Protein AF-A0A9X3WHN7-F1 (afdb_monomer_lite)

Organism: NCBI:txid279446

Secondary structure (DSSP, 8-state):
--HHHHHHHH-HHHHHHHHHHHHHHHHHHHHHHHHHHHHHHHHHHHHHHHH---HHHHHHHHHHHHHHHHHHHHHHS-HHHHHHHHH---EEEEETTEEEEEETTTTEEEEHHHHHHHHHHHHHHHHHHHH--

pLDDT: mean 72.09, std 14.84, range [45.5, 92.38]

Structure (mmCIF, N/CA/C/O backbone):
data_AF-A0A9X3WHN7-F1
#
_entry.id   AF-A0A9X3WHN7-F1
#
loop_
_atom_site.group_PDB
_atom_site.id
_atom_site.type_symbol
_atom_site.label_atom_id
_atom_site.label_alt_id
_atom_site.label_comp_id
_atom_site.label_asym_id
_atom_site.label_entity_id
_atom_site.label_seq_id
_atom_site.pdbx_PDB_ins_code
_atom_site.Cartn_x
_atom_site.Cartn_y
_atom_site.Cartn_z
_atom_site.occupancy
_atom_site.B_iso_or_equiv
_atom_site.auth_seq_id
_atom_site.auth_comp_id
_atom_site.auth_asym_id
_atom_site.auth_atom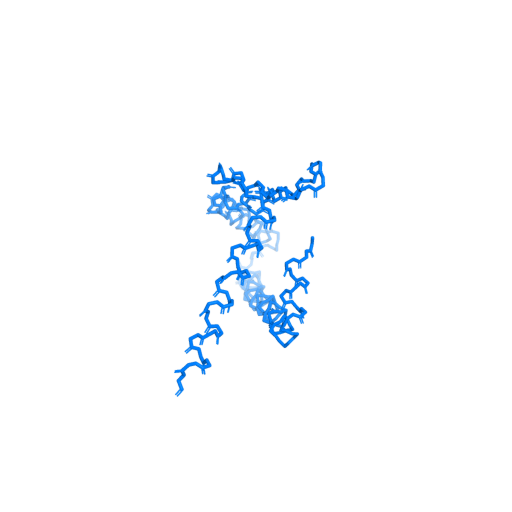_id
_atom_site.pdbx_PDB_model_num
ATOM 1 N N . MET A 1 1 ? -5.146 7.296 25.647 1.00 47.22 1 MET A N 1
ATOM 2 C CA . MET A 1 1 ? -4.332 6.315 24.887 1.00 47.22 1 MET A CA 1
ATOM 3 C C . MET A 1 1 ? -4.423 4.945 25.560 1.00 47.22 1 MET A C 1
ATOM 5 O O . MET A 1 1 ? -3.492 4.157 25.496 1.00 47.22 1 MET A O 1
ATOM 9 N N . ASP A 1 2 ? -5.573 4.654 26.181 1.00 52.72 2 ASP A N 1
ATOM 10 C CA . ASP A 1 2 ? -5.638 3.701 27.291 1.00 52.72 2 ASP A CA 1
ATOM 11 C C . ASP A 1 2 ? -6.413 2.433 26.955 1.00 52.72 2 ASP A C 1
ATOM 13 O O . ASP A 1 2 ? -6.297 1.450 27.661 1.00 52.72 2 ASP A O 1
ATOM 17 N N . VAL A 1 3 ? -7.156 2.416 25.845 1.00 58.53 3 VAL A N 1
ATOM 18 C CA . VAL A 1 3 ? -7.968 1.254 25.452 1.00 58.53 3 VAL A CA 1
ATOM 19 C C . VAL A 1 3 ? -7.084 0.134 24.905 1.00 58.53 3 VAL A C 1
ATOM 21 O O . VAL A 1 3 ? -7.262 -1.023 25.262 1.00 58.53 3 VAL A O 1
ATOM 24 N N . LEU A 1 4 ? -6.067 0.474 24.104 1.00 52.34 4 LEU A N 1
ATOM 25 C CA . LEU A 1 4 ? -5.081 -0.498 23.615 1.00 52.34 4 LEU A CA 1
ATOM 26 C C . LEU A 1 4 ? -4.196 -1.029 24.746 1.00 52.34 4 LEU A C 1
ATOM 28 O O . LEU A 1 4 ? -3.849 -2.208 24.753 1.00 52.34 4 LEU A O 1
ATOM 32 N N . SER A 1 5 ? -3.852 -0.183 25.716 1.00 50.88 5 SER A N 1
ATOM 33 C CA . SER A 1 5 ? -3.085 -0.591 26.893 1.00 50.88 5 SER A CA 1
ATOM 34 C C . SER A 1 5 ? -3.942 -1.340 27.915 1.00 50.88 5 SER A C 1
ATOM 36 O O . SER A 1 5 ? -3.437 -2.293 28.491 1.00 50.88 5 SER A O 1
ATOM 38 N N . GLN A 1 6 ? -5.228 -1.025 28.093 1.00 54.94 6 GLN A N 1
ATOM 39 C CA . GLN A 1 6 ? -6.143 -1.778 28.968 1.00 54.94 6 GLN A CA 1
ATOM 40 C C . GLN A 1 6 ? -6.490 -3.149 28.381 1.00 54.94 6 GLN A C 1
ATOM 42 O O . GLN A 1 6 ? -6.392 -4.141 29.098 1.00 54.94 6 GLN A O 1
ATOM 47 N N . LEU A 1 7 ? -6.736 -3.257 27.067 1.00 53.00 7 LEU A N 1
ATOM 48 C CA . LEU A 1 7 ? -6.907 -4.558 26.401 1.00 53.00 7 LEU A CA 1
ATOM 49 C C . LEU A 1 7 ? -5.632 -5.421 26.490 1.00 53.00 7 LEU A C 1
ATOM 51 O O . LEU A 1 7 ? -5.701 -6.644 26.592 1.00 53.00 7 LEU A O 1
ATOM 55 N N . ALA A 1 8 ? -4.457 -4.780 26.486 1.00 53.66 8 ALA A N 1
ATOM 56 C CA . ALA A 1 8 ? -3.174 -5.442 26.701 1.00 53.66 8 ALA A CA 1
ATOM 57 C C . ALA A 1 8 ? -2.882 -5.802 28.161 1.00 53.66 8 ALA A C 1
ATOM 59 O O . ALA A 1 8 ? -2.030 -6.658 28.394 1.00 53.66 8 ALA A O 1
ATOM 60 N N . THR A 1 9 ? -3.566 -5.179 29.122 1.00 57.81 9 THR A N 1
ATOM 61 C CA . THR A 1 9 ? -3.348 -5.422 30.554 1.00 57.81 9 THR A CA 1
ATOM 62 C C . THR A 1 9 ? -4.295 -6.499 31.086 1.00 57.81 9 THR A C 1
ATOM 64 O O . THR A 1 9 ? -3.852 -7.335 31.869 1.00 57.81 9 THR A O 1
ATOM 67 N N . ASP A 1 10 ? -5.539 -6.560 30.595 1.00 62.66 10 ASP A N 1
ATOM 68 C CA . ASP A 1 10 ? -6.513 -7.588 31.000 1.00 62.66 10 ASP A CA 1
ATOM 69 C C . ASP A 1 10 ? -6.258 -8.955 30.338 1.00 62.66 10 ASP A C 1
ATOM 71 O O . ASP A 1 10 ? -6.513 -9.997 30.941 1.00 62.66 10 ASP A O 1
ATOM 75 N N . TYR A 1 11 ? -5.687 -8.978 29.125 1.00 62.00 11 TYR A N 1
ATOM 76 C CA . TYR A 1 11 ? -5.307 -10.207 28.415 1.00 62.00 11 TYR A CA 1
ATOM 77 C C . TYR A 1 11 ? -3.974 -10.019 27.666 1.00 62.00 11 TYR A C 1
ATOM 79 O O . TYR A 1 11 ? -3.963 -9.865 26.439 1.00 62.00 11 TYR A O 1
ATOM 87 N N . PRO A 1 12 ? -2.818 -10.078 28.358 1.00 65.75 12 PRO A N 1
ATOM 88 C CA . PRO A 1 12 ? -1.502 -9.835 27.749 1.00 65.75 12 PRO A CA 1
ATOM 89 C C . PRO A 1 12 ? -1.193 -10.784 26.584 1.00 65.75 12 PRO A C 1
ATOM 91 O O . PRO A 1 12 ? -0.474 -10.433 25.655 1.00 65.75 12 PRO A O 1
ATOM 94 N N . ILE A 1 13 ? -1.783 -11.979 26.588 1.00 72.31 13 ILE A N 1
ATOM 95 C CA . ILE A 1 13 ? -1.624 -12.969 25.517 1.00 72.31 13 ILE A CA 1
ATOM 96 C C . ILE A 1 13 ? -2.362 -12.530 24.238 1.00 72.31 13 ILE A C 1
ATOM 98 O O . ILE A 1 13 ? -1.865 -12.750 23.134 1.00 72.31 13 ILE A O 1
ATOM 102 N N . TRP A 1 14 ? -3.521 -11.875 24.363 1.00 70.25 14 TRP A N 1
ATOM 103 C CA . TRP A 1 14 ? -4.338 -11.450 23.221 1.00 70.25 14 TRP A CA 1
ATOM 104 C C . TRP A 1 14 ? -3.789 -10.201 22.531 1.00 70.25 14 TRP A C 1
ATOM 106 O O . TRP A 1 14 ? -3.816 -10.131 21.302 1.00 70.25 14 TRP A O 1
ATOM 116 N N . SER A 1 15 ? -3.233 -9.241 23.275 1.00 74.38 15 SER A N 1
ATOM 117 C CA . SER A 1 15 ? -2.586 -8.071 22.664 1.00 74.38 15 SER A CA 1
ATOM 118 C C . SER A 1 15 ? -1.326 -8.455 21.891 1.00 74.38 15 SER A C 1
ATOM 120 O O . SER A 1 15 ? -1.144 -8.014 20.756 1.00 74.38 15 SER A O 1
ATOM 122 N N . ILE A 1 16 ? -0.500 -9.346 22.451 1.00 82.06 16 ILE A N 1
ATOM 123 C CA . ILE A 1 16 ? 0.673 -9.900 21.764 1.00 82.06 16 ILE A CA 1
ATOM 124 C C . ILE A 1 16 ? 0.242 -10.637 20.493 1.00 82.06 16 ILE A C 1
ATOM 126 O O . ILE A 1 16 ? 0.872 -10.468 19.449 1.00 82.06 16 ILE A O 1
ATOM 130 N N . LEU A 1 17 ? -0.851 -11.404 20.548 1.00 83.44 17 LEU A N 1
ATOM 131 C CA . LEU A 1 17 ? -1.390 -12.100 19.382 1.00 83.44 17 LEU A CA 1
ATOM 132 C C . LEU A 1 17 ? -1.869 -11.123 18.299 1.00 83.44 17 LEU A C 1
ATOM 134 O O . LEU A 1 17 ? -1.548 -11.313 17.129 1.00 83.44 17 LEU A O 1
ATOM 138 N N . PHE A 1 18 ? -2.581 -10.058 18.668 1.00 84.56 18 PHE A N 1
ATOM 139 C CA . PHE A 1 18 ? -3.058 -9.056 17.713 1.00 84.56 18 PHE A CA 1
ATOM 140 C C . PHE A 1 18 ? -1.898 -8.319 17.032 1.00 84.56 18 PHE A C 1
ATOM 142 O O . PHE A 1 18 ? -1.885 -8.162 15.810 1.00 84.56 18 PHE A O 1
ATOM 149 N N . VAL A 1 19 ? -0.874 -7.943 17.804 1.00 85.19 19 VAL A N 1
ATOM 150 C CA . VAL A 1 19 ? 0.350 -7.330 17.270 1.00 85.19 19 VAL A CA 1
ATOM 151 C C . VAL A 1 19 ? 1.098 -8.311 16.364 1.00 85.19 19 VAL A C 1
ATOM 153 O O . VAL A 1 19 ? 1.518 -7.933 15.271 1.00 85.19 19 VAL A O 1
ATOM 156 N N . ALA A 1 20 ? 1.217 -9.582 16.753 1.00 85.75 20 ALA A N 1
ATOM 157 C CA . ALA A 1 20 ? 1.857 -10.608 15.933 1.00 85.75 20 ALA A CA 1
ATOM 158 C C . ALA A 1 20 ? 1.118 -10.832 14.603 1.00 85.75 20 ALA A C 1
ATOM 160 O O . ALA A 1 20 ? 1.759 -10.919 13.554 1.00 85.75 20 ALA A O 1
ATOM 161 N N . ILE A 1 21 ? -0.217 -10.864 14.624 1.00 89.81 21 ILE A N 1
ATOM 162 C CA . ILE A 1 21 ? -1.049 -10.978 13.419 1.00 89.81 21 ILE A CA 1
ATOM 163 C C . ILE A 1 21 ? -0.878 -9.744 12.532 1.00 89.81 21 ILE A C 1
ATOM 165 O O . ILE A 1 21 ? -0.672 -9.894 11.328 1.00 89.81 21 ILE A O 1
ATOM 169 N N . ALA A 1 22 ? -0.895 -8.537 13.102 1.00 87.38 22 ALA A N 1
ATOM 170 C CA . ALA A 1 22 ? -0.692 -7.302 12.349 1.00 87.38 22 ALA A CA 1
ATOM 171 C C . ALA A 1 22 ? 0.684 -7.276 11.662 1.00 87.38 22 ALA A C 1
ATOM 173 O O . ALA A 1 22 ? 0.784 -6.983 10.469 1.00 87.38 22 ALA A O 1
ATOM 174 N N . VAL A 1 23 ? 1.744 -7.663 12.376 1.00 90.62 23 VAL A N 1
ATOM 175 C CA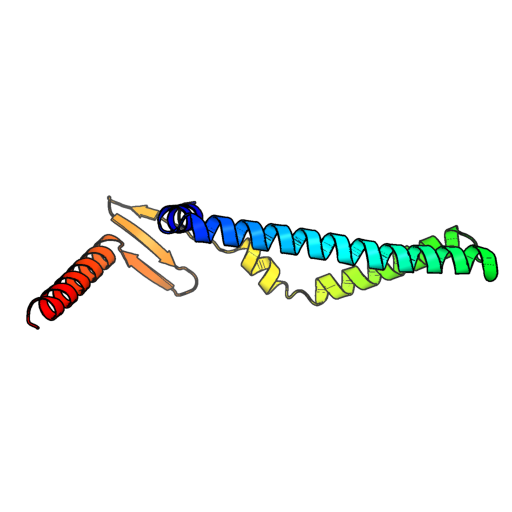 . VAL A 1 23 ? 3.099 -7.758 11.813 1.00 90.62 23 VAL A CA 1
ATOM 176 C C . VAL A 1 23 ? 3.162 -8.822 10.715 1.00 90.62 23 VAL A C 1
ATOM 178 O O . VAL A 1 23 ? 3.691 -8.562 9.633 1.00 90.62 23 VAL A O 1
ATOM 181 N N . MET A 1 24 ? 2.584 -10.003 10.945 1.00 90.94 24 MET A N 1
ATOM 182 C CA . MET A 1 24 ? 2.545 -11.077 9.951 1.00 90.94 24 MET A CA 1
ATOM 183 C C . MET A 1 24 ? 1.771 -10.661 8.693 1.00 90.94 24 MET A C 1
ATOM 185 O O . MET A 1 24 ? 2.181 -10.990 7.578 1.00 90.94 24 MET A O 1
ATOM 189 N N . PHE A 1 25 ? 0.694 -9.895 8.858 1.00 91.75 25 PHE A N 1
ATOM 190 C CA . PHE A 1 25 ? -0.095 -9.350 7.761 1.00 91.75 25 PHE A CA 1
ATOM 191 C C . PHE A 1 25 ? 0.722 -8.369 6.913 1.00 91.75 25 PHE A C 1
ATOM 193 O O . PHE A 1 25 ? 0.797 -8.533 5.694 1.00 91.75 25 PHE A O 1
ATOM 200 N N . VAL A 1 26 ? 1.426 -7.421 7.542 1.00 91.25 26 VAL A N 1
ATOM 201 C CA . VAL A 1 26 ? 2.317 -6.484 6.836 1.00 91.25 26 VAL A CA 1
ATOM 202 C C . VAL A 1 26 ? 3.430 -7.232 6.098 1.00 91.25 26 VAL A C 1
ATOM 204 O O . VAL A 1 26 ? 3.661 -6.981 4.914 1.00 91.25 26 VAL A O 1
ATOM 207 N N . ILE A 1 27 ? 4.083 -8.201 6.747 1.00 92.06 27 ILE A N 1
ATOM 208 C CA . ILE A 1 27 ? 5.126 -9.026 6.115 1.00 92.06 27 ILE A CA 1
ATOM 209 C C . ILE A 1 27 ? 4.561 -9.788 4.909 1.00 92.06 27 ILE A C 1
ATOM 211 O O . ILE A 1 27 ? 5.219 -9.878 3.870 1.00 92.06 27 ILE A O 1
ATOM 215 N N . SER A 1 28 ? 3.345 -10.322 5.023 1.00 89.25 28 SER A N 1
ATOM 216 C CA . SER A 1 28 ? 2.672 -11.032 3.934 1.00 89.25 28 SER A CA 1
ATOM 217 C C . SER A 1 28 ? 2.409 -10.114 2.738 1.00 89.25 28 SER A C 1
ATOM 219 O O . SER A 1 28 ? 2.730 -10.481 1.603 1.00 89.25 28 SER A O 1
ATOM 221 N N . ILE A 1 29 ? 1.922 -8.892 2.985 1.00 91.06 29 ILE A N 1
ATOM 222 C CA . ILE A 1 29 ? 1.721 -7.876 1.942 1.00 91.06 29 ILE A CA 1
ATOM 223 C C . ILE A 1 29 ? 3.045 -7.555 1.252 1.00 91.06 29 ILE A C 1
ATOM 225 O O . ILE A 1 29 ? 3.130 -7.652 0.029 1.00 91.06 29 ILE A O 1
ATOM 229 N N . VAL A 1 30 ? 4.098 -7.243 2.011 1.00 90.62 30 VAL A N 1
ATOM 230 C CA . VAL A 1 30 ? 5.417 -6.906 1.446 1.00 90.62 30 VAL A CA 1
ATOM 231 C C . VAL A 1 30 ? 5.970 -8.063 0.612 1.00 90.62 30 VAL A C 1
ATOM 233 O O . VAL A 1 30 ? 6.449 -7.859 -0.505 1.00 90.62 30 VAL A O 1
ATOM 236 N N . ARG A 1 31 ? 5.857 -9.300 1.105 1.00 89.94 31 ARG A N 1
ATOM 237 C CA . ARG A 1 31 ? 6.311 -10.493 0.378 1.00 89.94 31 ARG A CA 1
ATOM 238 C C . ARG A 1 31 ? 5.513 -10.724 -0.907 1.00 89.94 31 ARG A C 1
ATOM 240 O O . ARG A 1 31 ? 6.085 -11.164 -1.905 1.00 89.94 31 ARG A O 1
ATOM 247 N N . SER A 1 32 ? 4.214 -10.442 -0.888 1.00 89.00 32 SER A N 1
ATOM 248 C CA . SER A 1 32 ? 3.345 -10.520 -2.065 1.00 89.00 32 SER A CA 1
ATOM 249 C C . SER A 1 32 ? 3.705 -9.452 -3.103 1.00 89.00 32 SER A C 1
ATOM 251 O O . SER A 1 32 ? 3.920 -9.774 -4.273 1.00 89.00 32 SER A O 1
ATOM 253 N N . LEU A 1 33 ? 3.887 -8.204 -2.662 1.00 89.00 33 LEU A N 1
ATOM 254 C CA . LEU A 1 33 ? 4.319 -7.091 -3.510 1.00 89.00 33 LEU A CA 1
ATOM 255 C C . LEU A 1 33 ? 5.668 -7.377 -4.171 1.00 89.00 33 LEU A C 1
ATOM 257 O O . LEU A 1 33 ? 5.824 -7.145 -5.367 1.00 89.00 33 LEU A O 1
ATOM 261 N N . PHE A 1 34 ? 6.620 -7.953 -3.432 1.00 90.69 34 PHE A N 1
ATOM 262 C CA . PHE A 1 34 ? 7.918 -8.326 -3.991 1.00 90.69 34 PHE A CA 1
ATOM 263 C C . PHE A 1 34 ? 7.794 -9.364 -5.116 1.00 90.69 34 PHE A C 1
ATOM 265 O O . PHE A 1 34 ? 8.452 -9.243 -6.148 1.00 90.69 34 PHE A O 1
ATOM 272 N N . LYS A 1 35 ? 6.917 -10.366 -4.959 1.00 90.38 35 LYS A N 1
ATOM 273 C CA . LYS A 1 35 ? 6.654 -11.347 -6.024 1.00 90.38 35 LYS A CA 1
ATOM 274 C C . LYS A 1 35 ? 6.048 -10.696 -7.265 1.00 90.38 35 LYS A C 1
ATOM 276 O O . LYS A 1 35 ? 6.489 -11.009 -8.367 1.00 90.38 35 LYS A O 1
ATOM 281 N N . MET A 1 36 ? 5.081 -9.791 -7.101 1.00 87.31 36 MET A N 1
ATOM 282 C CA . MET A 1 36 ? 4.520 -9.052 -8.239 1.00 87.31 36 MET A CA 1
ATOM 283 C C . MET A 1 36 ? 5.577 -8.192 -8.933 1.00 87.31 36 MET A C 1
ATOM 285 O O . MET A 1 36 ? 5.691 -8.241 -10.155 1.00 87.31 36 MET A O 1
ATOM 289 N N . ALA A 1 37 ? 6.390 -7.460 -8.168 1.00 87.62 37 ALA A N 1
ATOM 290 C CA . ALA A 1 37 ? 7.466 -6.642 -8.719 1.00 87.62 37 ALA A CA 1
ATOM 291 C C . ALA A 1 37 ? 8.450 -7.485 -9.543 1.00 87.62 37 ALA A C 1
ATOM 293 O O . ALA A 1 37 ? 8.857 -7.071 -10.623 1.00 87.62 37 ALA A O 1
ATOM 294 N N . MET A 1 38 ? 8.777 -8.694 -9.082 1.00 90.00 38 MET A N 1
ATOM 295 C CA . MET A 1 38 ? 9.667 -9.607 -9.802 1.00 90.00 38 MET A CA 1
ATOM 296 C C . MET A 1 38 ? 9.095 -10.012 -11.169 1.00 90.00 38 MET A C 1
ATOM 298 O O . MET A 1 38 ? 9.817 -9.972 -12.162 1.00 90.00 38 MET A O 1
ATOM 302 N N . VAL A 1 39 ? 7.791 -10.299 -11.256 1.00 90.25 39 VAL A N 1
ATOM 303 C CA . VAL A 1 39 ? 7.116 -10.574 -12.540 1.00 90.25 39 VAL A CA 1
ATOM 304 C C . VAL A 1 39 ? 7.193 -9.363 -13.473 1.00 90.25 39 VAL A C 1
ATOM 306 O O . VAL A 1 39 ? 7.543 -9.514 -14.641 1.00 90.25 39 VAL A O 1
ATOM 309 N N . VAL A 1 40 ? 6.928 -8.160 -12.960 1.00 87.25 40 VAL A N 1
ATOM 310 C CA . VAL A 1 40 ? 6.998 -6.918 -13.748 1.00 87.25 40 VAL A CA 1
ATOM 311 C C . VAL A 1 40 ? 8.416 -6.661 -14.265 1.00 87.25 40 VAL A C 1
ATOM 313 O O . VAL A 1 40 ? 8.586 -6.324 -15.434 1.00 87.25 40 VAL A O 1
ATOM 316 N N . VAL A 1 41 ? 9.440 -6.877 -13.435 1.00 90.00 41 VAL A N 1
ATOM 317 C CA . VAL A 1 41 ? 10.851 -6.739 -13.835 1.00 90.00 41 VAL A CA 1
ATOM 318 C C . VAL A 1 41 ? 11.212 -7.732 -14.937 1.00 90.00 41 VAL A C 1
ATOM 320 O O . VAL A 1 41 ? 11.861 -7.349 -15.908 1.00 90.00 41 VAL A O 1
ATOM 323 N N . VAL A 1 42 ? 10.770 -8.988 -14.824 1.00 92.38 42 VAL A N 1
ATOM 324 C CA . VAL A 1 42 ? 11.001 -10.003 -15.863 1.00 92.38 42 VAL A CA 1
ATOM 325 C C . VAL A 1 42 ? 10.319 -9.606 -17.173 1.00 92.38 42 VAL A C 1
ATOM 327 O O . VAL A 1 42 ? 10.950 -9.685 -18.223 1.00 92.38 42 VAL A O 1
ATOM 330 N N . ILE A 1 43 ? 9.074 -9.124 -17.131 1.00 89.81 43 ILE A N 1
ATOM 331 C CA . ILE A 1 43 ? 8.363 -8.641 -18.326 1.00 89.81 43 ILE A CA 1
ATOM 332 C C . ILE A 1 43 ? 9.100 -7.452 -18.954 1.00 89.81 43 ILE A C 1
ATOM 334 O O . ILE A 1 43 ? 9.311 -7.441 -20.164 1.00 89.81 43 ILE A O 1
ATOM 338 N N . GLY A 1 44 ? 9.541 -6.483 -18.146 1.00 86.56 44 GLY A N 1
ATOM 339 C CA . GLY A 1 44 ? 10.310 -5.334 -18.627 1.00 86.56 44 GLY A CA 1
ATOM 340 C C . GLY A 1 44 ? 11.617 -5.751 -19.305 1.00 86.56 44 GLY A C 1
ATOM 341 O O . GLY A 1 44 ? 11.924 -5.275 -20.395 1.00 86.56 44 GLY A O 1
ATOM 342 N N . LEU A 1 45 ? 12.344 -6.703 -18.715 1.00 90.06 45 LEU A N 1
ATOM 343 C CA . LEU A 1 45 ? 13.541 -7.290 -19.324 1.00 90.06 45 LEU A CA 1
ATOM 344 C C . LEU A 1 45 ? 13.235 -7.977 -20.658 1.00 90.06 45 LEU A C 1
ATOM 346 O O . LEU A 1 45 ? 13.982 -7.799 -21.616 1.00 90.06 45 LEU A O 1
ATOM 350 N N . VAL A 1 46 ? 12.143 -8.741 -20.739 1.00 91.75 46 VAL A N 1
ATOM 351 C CA . VAL A 1 46 ? 11.744 -9.422 -21.978 1.00 91.75 46 VAL A CA 1
ATOM 352 C C . VAL A 1 46 ? 11.411 -8.416 -23.080 1.00 91.75 46 VAL A C 1
ATOM 354 O O . VAL A 1 46 ? 11.836 -8.611 -24.217 1.00 91.75 46 VAL A O 1
ATOM 357 N N . LEU A 1 47 ? 10.706 -7.329 -22.756 1.00 88.25 47 LEU A N 1
ATOM 358 C CA . LEU A 1 47 ? 10.378 -6.272 -23.717 1.00 88.25 47 LEU A CA 1
ATOM 359 C C . LEU A 1 47 ? 11.636 -5.594 -24.277 1.00 88.25 47 LEU A C 1
ATOM 361 O O . LEU A 1 47 ? 11.730 -5.390 -25.483 1.00 88.25 47 LEU A O 1
ATOM 365 N N . VAL A 1 48 ? 12.628 -5.306 -23.435 1.00 89.12 48 VAL A N 1
ATOM 366 C CA . VAL A 1 48 ? 13.879 -4.683 -23.899 1.00 89.12 48 VAL A CA 1
ATOM 367 C C . VAL A 1 48 ? 14.722 -5.662 -24.725 1.00 89.12 48 VAL A C 1
ATOM 369 O O . VAL A 1 48 ? 15.235 -5.298 -25.775 1.00 89.12 48 VAL A O 1
ATOM 372 N N . VAL A 1 49 ? 14.865 -6.916 -24.279 1.00 89.12 49 VAL A N 1
ATOM 373 C CA . VAL A 1 49 ? 15.809 -7.876 -24.887 1.00 89.12 49 VAL A CA 1
ATOM 374 C C . VAL A 1 49 ? 15.254 -8.562 -26.139 1.00 89.12 49 VAL A C 1
ATOM 376 O O . VAL A 1 49 ? 16.014 -8.829 -27.066 1.00 89.12 49 VAL A O 1
ATOM 379 N N . PHE A 1 50 ? 13.959 -8.889 -26.175 1.00 89.94 50 PHE A N 1
ATOM 380 C CA . PHE A 1 50 ? 13.362 -9.653 -27.283 1.00 89.94 50 PHE A CA 1
ATOM 381 C C . PHE A 1 50 ? 12.566 -8.800 -28.268 1.00 89.94 50 PHE A C 1
ATOM 383 O O . PHE A 1 50 ? 12.401 -9.212 -29.414 1.00 89.94 50 PHE A O 1
ATOM 390 N N . PHE A 1 51 ? 12.050 -7.652 -27.831 1.00 85.62 51 PHE A N 1
ATOM 391 C CA . PHE A 1 51 ? 11.196 -6.790 -28.652 1.00 85.62 51 PHE A CA 1
ATOM 392 C C . PHE A 1 51 ? 11.881 -5.478 -29.063 1.00 85.62 51 PHE A C 1
ATOM 394 O O . PHE A 1 51 ? 11.243 -4.658 -29.716 1.00 85.62 51 PHE A O 1
ATOM 401 N N . ASP A 1 52 ? 13.163 -5.303 -28.718 1.00 83.88 52 ASP A N 1
ATOM 402 C CA . ASP A 1 52 ? 14.002 -4.149 -29.084 1.00 83.88 52 ASP A CA 1
ATOM 403 C C . ASP A 1 52 ? 13.417 -2.793 -28.637 1.00 83.88 52 ASP A C 1
ATOM 405 O O . ASP A 1 52 ? 13.685 -1.744 -29.221 1.00 83.88 52 ASP A O 1
ATOM 409 N N . PHE A 1 53 ? 12.591 -2.807 -27.583 1.00 85.69 53 PHE A N 1
ATOM 410 C CA . PHE A 1 53 ? 12.085 -1.581 -26.976 1.00 85.69 53 PHE A CA 1
ATOM 411 C C . PHE A 1 53 ? 13.212 -0.835 -26.269 1.00 85.69 53 PHE A C 1
ATOM 413 O O . PHE A 1 53 ? 13.988 -1.424 -25.508 1.00 85.69 53 PHE A O 1
ATOM 420 N N . GLU A 1 54 ? 13.245 0.488 -26.431 1.00 87.62 54 GLU A N 1
ATOM 421 C CA . GLU A 1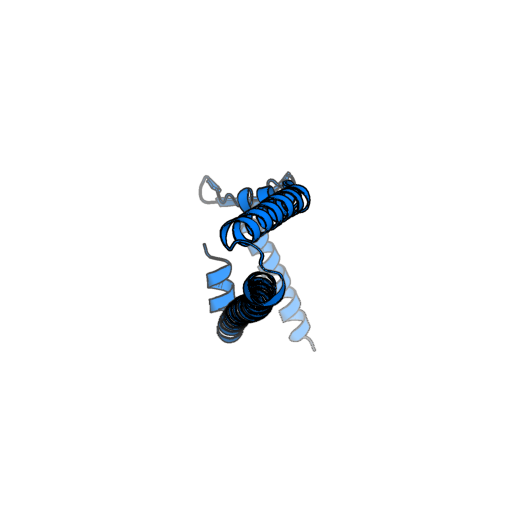 54 ? 14.167 1.306 -25.656 1.00 87.62 54 GLU A CA 1
ATOM 422 C C . GLU A 1 54 ? 13.826 1.227 -24.153 1.00 87.62 54 GLU A C 1
ATOM 424 O O . GLU A 1 54 ? 12.651 1.289 -23.766 1.00 87.62 54 GLU A O 1
ATOM 429 N N . PRO A 1 55 ? 14.833 1.141 -23.262 1.00 82.00 55 PRO A N 1
ATOM 430 C CA . PRO A 1 55 ? 14.608 1.090 -21.815 1.00 82.00 55 PRO A CA 1
ATOM 431 C C . PRO A 1 55 ? 13.802 2.281 -21.278 1.00 82.00 55 PRO A C 1
ATOM 433 O O . PRO A 1 55 ? 13.054 2.151 -20.307 1.00 82.00 55 PRO A O 1
ATOM 436 N N . THR A 1 56 ? 13.961 3.443 -21.910 1.00 86.19 56 THR A N 1
ATOM 437 C CA . THR A 1 56 ? 13.221 4.681 -21.639 1.00 86.19 56 THR A CA 1
ATOM 438 C C . THR A 1 56 ? 11.734 4.519 -21.933 1.00 86.19 56 THR A C 1
ATOM 440 O O . THR A 1 56 ? 10.910 4.879 -21.097 1.00 86.19 56 THR A O 1
ATOM 443 N N . GLU A 1 57 ? 11.383 3.890 -23.055 1.00 85.25 57 GLU A N 1
ATOM 444 C CA . GLU A 1 57 ? 9.991 3.663 -23.435 1.00 85.25 57 GLU A CA 1
ATOM 445 C C . GLU A 1 57 ? 9.285 2.708 -22.458 1.00 85.25 57 GLU A C 1
ATOM 447 O O . GLU A 1 57 ? 8.162 2.972 -22.022 1.00 85.25 57 GLU A O 1
ATOM 452 N N . VAL A 1 58 ? 9.952 1.624 -22.044 1.00 85.75 58 VAL A N 1
ATOM 453 C CA . VAL A 1 58 ? 9.402 0.684 -21.047 1.00 85.75 58 VAL A CA 1
ATOM 454 C C . VAL A 1 58 ? 9.211 1.367 -19.689 1.00 85.75 58 VAL A C 1
ATOM 456 O O . VAL A 1 58 ? 8.197 1.157 -19.018 1.00 85.75 58 VAL A O 1
ATOM 459 N N . MET A 1 59 ? 10.160 2.217 -19.292 1.00 87.62 59 MET A N 1
ATOM 460 C CA . MET A 1 59 ? 10.080 2.992 -18.055 1.00 87.62 59 MET A CA 1
ATOM 461 C C . MET A 1 59 ? 8.899 3.968 -18.073 1.00 87.62 59 MET A C 1
ATOM 463 O O . MET A 1 59 ? 8.178 4.077 -17.079 1.00 87.62 59 MET A O 1
ATOM 467 N N . ASP A 1 60 ? 8.679 4.661 -19.187 1.00 90.00 60 ASP A N 1
ATOM 468 C CA . ASP A 1 60 ? 7.621 5.664 -19.294 1.00 90.00 60 ASP A CA 1
ATOM 469 C C . ASP A 1 60 ? 6.226 5.028 -19.321 1.00 90.00 60 ASP A C 1
ATOM 471 O O . ASP A 1 60 ? 5.353 5.471 -18.570 1.00 90.00 60 ASP A O 1
ATOM 475 N N . LYS A 1 61 ? 6.046 3.905 -20.033 1.00 86.50 61 LYS A N 1
ATOM 476 C CA . LYS A 1 61 ? 4.811 3.099 -19.938 1.00 86.50 61 LYS A CA 1
ATOM 477 C C . LYS A 1 61 ? 4.573 2.586 -18.511 1.00 86.50 61 LYS A C 1
ATOM 479 O O . LYS A 1 61 ? 3.440 2.556 -18.033 1.00 86.50 61 LYS A O 1
ATOM 484 N N . GLY A 1 62 ? 5.640 2.211 -17.801 1.00 84.56 62 GLY A N 1
ATOM 485 C CA . GLY A 1 62 ? 5.565 1.812 -16.395 1.00 84.56 62 GLY A CA 1
ATOM 486 C C . GLY A 1 62 ? 5.084 2.942 -15.479 1.00 84.56 62 GLY A C 1
ATOM 487 O O . GLY A 1 62 ? 4.215 2.723 -14.633 1.00 84.56 62 GLY A O 1
ATOM 488 N N . LYS A 1 63 ? 5.601 4.164 -15.661 1.00 88.19 63 LYS A N 1
ATOM 489 C CA . LYS A 1 63 ? 5.148 5.346 -14.906 1.00 88.19 63 LYS A CA 1
ATOM 490 C C . LYS A 1 63 ? 3.679 5.651 -15.183 1.00 88.19 63 LYS A C 1
ATOM 492 O O . LYS A 1 63 ? 2.931 5.876 -14.235 1.00 88.19 63 LYS A O 1
ATOM 497 N N . GLU A 1 64 ? 3.264 5.626 -16.446 1.00 89.62 64 GLU A N 1
ATOM 498 C CA . GLU A 1 64 ? 1.874 5.866 -16.852 1.00 89.62 64 GLU A CA 1
ATOM 499 C C . GLU A 1 64 ? 0.904 4.866 -16.199 1.00 89.62 64 GLU A C 1
ATOM 501 O O . GLU A 1 64 ? -0.134 5.256 -15.656 1.00 89.62 64 GLU A O 1
ATOM 506 N N . PHE A 1 65 ? 1.283 3.586 -16.153 1.00 86.38 65 PHE A N 1
ATOM 507 C CA . PHE A 1 65 ? 0.508 2.548 -15.473 1.00 86.38 65 PHE A CA 1
ATOM 508 C C . PHE A 1 65 ? 0.365 2.817 -13.967 1.00 86.38 65 PHE A C 1
ATOM 510 O O . PHE A 1 65 ? -0.725 2.689 -13.408 1.00 86.38 65 PHE A O 1
ATOM 517 N N . VAL A 1 66 ? 1.448 3.235 -13.301 1.00 86.94 66 VAL A N 1
ATOM 518 C CA . VAL A 1 66 ? 1.421 3.587 -11.872 1.00 86.94 66 VAL A CA 1
ATOM 519 C C . VAL A 1 66 ? 0.562 4.823 -11.615 1.00 86.94 66 VAL A C 1
ATOM 521 O O . VAL A 1 66 ? -0.183 4.837 -10.637 1.00 86.94 66 VAL A O 1
ATOM 524 N N . HIS A 1 67 ? 0.642 5.845 -12.469 1.00 86.50 67 HIS A N 1
ATOM 525 C CA . HIS A 1 67 ? -0.195 7.043 -12.360 1.00 86.50 67 HIS A CA 1
ATOM 526 C C . HIS A 1 67 ? -1.679 6.699 -12.492 1.00 86.50 67 HIS A C 1
ATOM 528 O O . HIS A 1 67 ? -2.454 7.014 -11.595 1.00 86.50 67 HIS A O 1
ATOM 534 N N . THR A 1 68 ? -2.044 5.929 -13.515 1.00 85.69 68 THR A N 1
ATOM 535 C CA . THR A 1 68 ? -3.426 5.468 -13.710 1.00 85.69 68 THR A CA 1
ATOM 536 C C . THR A 1 68 ? -3.918 4.640 -12.518 1.00 85.69 68 THR A C 1
ATOM 538 O O . THR A 1 68 ? -5.035 4.820 -12.037 1.00 85.69 68 THR A O 1
ATOM 541 N N . GLY A 1 69 ? -3.076 3.742 -11.995 1.00 82.00 69 GLY A N 1
ATOM 542 C CA . GLY A 1 69 ? -3.407 2.939 -10.818 1.00 82.00 69 GLY A CA 1
ATOM 543 C C . GLY A 1 69 ? -3.598 3.774 -9.549 1.00 82.00 69 GLY A C 1
ATOM 544 O O . GLY A 1 69 ? -4.490 3.471 -8.756 1.00 82.00 69 GLY A O 1
ATOM 545 N N . LYS A 1 70 ? -2.798 4.833 -9.364 1.00 79.50 70 LYS A N 1
ATOM 546 C CA . LYS A 1 70 ? -2.961 5.787 -8.257 1.00 79.50 70 LYS A CA 1
ATOM 547 C C . LYS A 1 70 ? -4.274 6.542 -8.365 1.00 79.50 70 LYS A C 1
ATOM 549 O O . LYS A 1 70 ? -4.997 6.576 -7.378 1.00 79.50 70 LYS A O 1
ATOM 554 N N . ASP A 1 71 ? -4.607 7.048 -9.547 1.00 80.69 71 ASP A N 1
ATOM 555 C CA . ASP A 1 71 ? -5.852 7.787 -9.762 1.00 80.69 71 ASP A CA 1
ATOM 556 C C . ASP A 1 71 ? -7.069 6.893 -9.488 1.00 80.69 71 ASP A C 1
ATOM 558 O O . ASP A 1 71 ? -8.028 7.305 -8.839 1.00 80.69 71 ASP A O 1
ATOM 562 N N . VAL A 1 72 ? -7.034 5.628 -9.917 1.00 79.75 72 VAL A N 1
ATOM 563 C CA . VAL A 1 72 ? -8.107 4.666 -9.616 1.00 79.75 72 VAL A CA 1
ATOM 564 C C . VAL A 1 72 ? -8.184 4.363 -8.122 1.00 79.75 72 VAL A C 1
ATOM 566 O O . VAL A 1 72 ? -9.286 4.293 -7.579 1.00 79.75 72 VAL A O 1
ATOM 569 N N . LEU A 1 73 ? -7.047 4.185 -7.449 1.00 76.25 73 LEU A N 1
ATOM 570 C CA . LEU A 1 73 ? -7.010 3.905 -6.015 1.00 76.25 73 LEU A CA 1
ATOM 571 C C . LEU A 1 73 ? -7.519 5.097 -5.193 1.00 76.25 73 LEU A C 1
ATOM 573 O O . LEU A 1 73 ? -8.320 4.902 -4.285 1.00 76.25 73 LEU A O 1
ATOM 577 N N . GLU A 1 74 ? -7.100 6.312 -5.534 1.00 75.00 74 GLU A N 1
ATOM 578 C CA . GLU A 1 74 ? -7.524 7.555 -4.883 1.00 75.00 74 GLU A CA 1
ATOM 579 C C . GLU A 1 74 ? -9.023 7.814 -5.078 1.00 75.00 74 GLU A C 1
ATOM 581 O O . GLU A 1 74 ? -9.704 8.227 -4.144 1.00 75.00 74 GLU A O 1
ATOM 586 N N . ASN A 1 75 ? -9.563 7.477 -6.251 1.00 74.06 75 ASN A N 1
ATOM 587 C CA . ASN A 1 75 ? -10.996 7.581 -6.524 1.00 74.06 75 ASN A CA 1
ATOM 588 C C . ASN A 1 75 ? -11.825 6.424 -5.932 1.00 74.06 75 ASN A C 1
ATOM 590 O O . ASN A 1 75 ? -13.021 6.591 -5.694 1.00 74.06 75 ASN A O 1
ATOM 594 N N . SER A 1 76 ? -11.226 5.247 -5.711 1.00 71.38 76 SER A N 1
ATOM 595 C CA . SER A 1 76 ? -11.930 4.057 -5.198 1.00 71.38 76 SER A CA 1
ATOM 596 C C . SER A 1 76 ? -11.914 3.958 -3.677 1.00 71.38 76 SER A C 1
ATOM 598 O O . SER A 1 76 ? -12.848 3.412 -3.087 1.00 71.38 76 SER A O 1
ATOM 600 N N . ILE A 1 77 ? -10.872 4.470 -3.021 1.00 68.19 77 ILE A N 1
ATOM 601 C CA . ILE A 1 77 ? -10.899 4.654 -1.574 1.00 68.19 77 ILE A CA 1
ATOM 602 C C . ILE A 1 77 ? -11.821 5.844 -1.329 1.00 68.19 77 ILE A C 1
ATOM 604 O O . ILE A 1 77 ? -11.430 6.992 -1.510 1.00 68.19 77 ILE A O 1
ATOM 608 N N . SER A 1 78 ? -13.066 5.564 -0.936 1.00 64.38 78 SER A N 1
ATOM 609 C CA . SER A 1 78 ? -14.029 6.590 -0.541 1.00 64.38 78 SER A CA 1
ATOM 610 C C . SER A 1 78 ? -13.338 7.574 0.401 1.00 64.38 78 SER A C 1
ATOM 612 O O . SER A 1 78 ? -12.838 7.163 1.450 1.00 64.38 78 SER A O 1
ATOM 614 N N . SER A 1 79 ? -13.299 8.856 0.021 1.00 62.06 79 SER A N 1
ATOM 615 C CA . SER A 1 79 ? -12.733 9.941 0.835 1.00 62.06 79 SER A CA 1
ATOM 616 C C . SER A 1 79 ? -13.258 9.894 2.274 1.00 62.06 79 SER A C 1
ATOM 618 O O . SER A 1 79 ? -12.526 10.220 3.199 1.00 62.06 79 SER A O 1
ATOM 620 N N . ASP A 1 80 ? -14.471 9.373 2.467 1.00 60.34 80 ASP A N 1
ATOM 621 C CA . ASP A 1 80 ? -15.104 9.121 3.759 1.00 60.34 80 ASP A CA 1
ATOM 622 C C . ASP A 1 80 ? -14.395 8.066 4.623 1.00 60.34 80 ASP A C 1
ATOM 624 O O . ASP A 1 80 ? -14.359 8.233 5.833 1.00 60.34 80 ASP A O 1
ATOM 628 N N . LEU A 1 81 ? -13.776 7.020 4.057 1.00 61.47 81 LEU A N 1
ATOM 629 C CA . LEU A 1 81 ? -12.942 6.066 4.814 1.00 61.47 81 LEU A CA 1
ATOM 630 C C . LEU A 1 81 ? -11.613 6.704 5.233 1.00 61.47 81 LEU A C 1
ATOM 632 O O . LEU A 1 81 ? -11.144 6.497 6.347 1.00 61.47 81 LEU A O 1
ATOM 636 N N . LEU A 1 82 ? -11.021 7.509 4.349 1.00 60.16 82 LEU A N 1
ATOM 637 C CA . LEU A 1 82 ? -9.783 8.249 4.613 1.00 60.16 82 LEU A CA 1
ATOM 638 C C . LEU A 1 82 ? -10.011 9.365 5.649 1.00 60.16 82 LEU A C 1
ATOM 640 O O . LEU A 1 82 ? -9.186 9.566 6.538 1.00 60.16 82 LEU A O 1
ATOM 644 N N . LYS A 1 83 ? -11.172 10.028 5.587 1.00 58.91 83 LYS A N 1
ATOM 645 C CA . LYS A 1 83 ? -11.662 10.960 6.605 1.00 58.91 83 LYS A CA 1
ATOM 646 C C . LYS A 1 83 ? -12.032 10.254 7.896 1.00 58.91 83 LYS A C 1
ATOM 648 O O . LYS A 1 83 ? -11.633 10.742 8.936 1.00 58.91 83 LYS A O 1
ATOM 653 N N . ALA A 1 84 ? 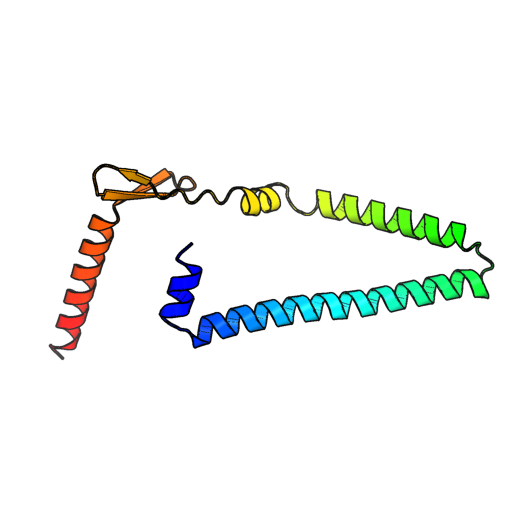-12.706 9.106 7.868 1.00 57.03 84 ALA A N 1
ATOM 654 C CA . ALA A 1 84 ? -13.051 8.361 9.080 1.00 57.03 84 ALA A CA 1
ATOM 655 C C . ALA A 1 84 ? -11.800 7.921 9.856 1.00 57.03 84 ALA A C 1
ATOM 657 O O . ALA A 1 84 ? -11.759 8.060 11.074 1.00 57.03 84 ALA A O 1
ATOM 658 N N . LEU A 1 85 ? -10.745 7.490 9.155 1.00 56.00 85 LEU A N 1
ATOM 659 C CA . LEU A 1 85 ? -9.442 7.190 9.763 1.00 56.00 85 LEU A CA 1
ATOM 660 C C . LEU A 1 85 ? -8.721 8.440 10.304 1.00 56.00 85 LEU A C 1
ATOM 662 O O . LEU A 1 85 ? -7.840 8.316 11.151 1.00 56.00 85 LEU A O 1
ATOM 666 N N . SER A 1 86 ? -9.070 9.633 9.814 1.00 57.91 86 SER A N 1
ATOM 667 C CA . SER A 1 86 ? -8.465 10.907 10.218 1.00 57.91 86 SER A CA 1
ATOM 668 C C . SER A 1 86 ? -9.304 11.706 11.231 1.00 57.91 86 SER A C 1
ATOM 670 O O . SER A 1 86 ? -8.754 12.580 11.898 1.00 57.91 86 SER A O 1
ATOM 672 N N . GLU A 1 87 ? -10.611 11.450 11.334 1.00 54.47 87 GLU A N 1
ATOM 673 C CA . GLU A 1 87 ? -11.599 12.207 12.116 1.00 54.47 87 GLU A CA 1
ATOM 674 C C . GLU A 1 87 ? -12.181 11.422 13.304 1.00 54.47 87 GLU A C 1
ATOM 676 O O . GLU A 1 87 ? -13.134 11.911 13.917 1.00 54.47 87 GLU A O 1
ATOM 681 N N . GLU A 1 88 ? -11.632 10.260 13.688 1.00 54.72 88 GLU A N 1
ATOM 682 C CA . GLU A 1 88 ? -11.937 9.614 14.980 1.00 54.72 88 GLU A CA 1
ATOM 683 C C . GLU A 1 88 ? -11.520 10.532 16.156 1.00 54.72 88 GLU A C 1
ATOM 685 O O . GLU A 1 88 ? -10.495 10.384 16.818 1.00 54.72 88 GLU A O 1
ATOM 690 N N . ASN A 1 89 ? -12.348 11.549 16.401 1.00 49.72 89 ASN A N 1
ATOM 691 C CA . ASN A 1 89 ? -12.236 12.568 17.430 1.00 49.72 89 ASN A CA 1
ATOM 692 C C . ASN A 1 89 ? -12.918 12.046 18.695 1.00 49.72 89 ASN A C 1
ATOM 694 O O . ASN A 1 89 ? -14.019 12.465 19.055 1.00 49.72 89 ASN A O 1
ATOM 698 N N . PHE A 1 90 ? -12.265 11.108 19.373 1.00 49.31 90 PHE A N 1
ATOM 699 C CA . PHE A 1 90 ? -12.651 10.708 20.720 1.00 49.31 90 PHE A CA 1
ATOM 700 C C . PHE A 1 90 ? -12.202 11.808 21.698 1.00 49.31 90 PHE A C 1
ATOM 702 O O . PHE A 1 90 ? -11.017 11.911 22.018 1.00 49.31 90 PHE A O 1
ATOM 709 N N . SER A 1 91 ? -13.115 12.679 22.146 1.00 52.44 91 SER A N 1
ATOM 710 C CA . SER A 1 91 ? -12.779 13.751 23.094 1.00 52.44 91 SER A CA 1
ATOM 711 C C . SER A 1 91 ? -13.281 13.428 24.498 1.00 52.44 91 SER A C 1
ATOM 713 O O . SER A 1 91 ? -14.475 13.501 24.772 1.00 52.44 91 SER A O 1
ATOM 715 N N . ILE A 1 92 ? -12.354 13.107 25.399 1.00 52.62 92 ILE A N 1
ATOM 716 C CA . ILE A 1 92 ? -12.629 12.949 26.830 1.00 52.62 92 ILE A CA 1
ATOM 717 C C . ILE A 1 92 ? -12.459 14.326 27.472 1.00 52.62 92 ILE A C 1
ATOM 719 O O . ILE A 1 92 ? -11.349 14.866 27.492 1.00 52.62 92 ILE A O 1
ATOM 723 N N . LYS A 1 93 ? -13.546 14.909 27.981 1.00 57.69 93 LYS A N 1
ATOM 724 C CA . LYS A 1 93 ? -13.504 16.186 28.703 1.00 57.69 93 LYS A CA 1
ATOM 725 C C . LYS A 1 93 ? -13.776 15.941 30.181 1.00 57.69 93 LYS A C 1
ATOM 727 O O . LYS A 1 93 ? -14.725 15.259 30.556 1.00 57.69 93 LYS A O 1
ATOM 732 N N . LYS A 1 94 ? -12.909 16.497 31.027 1.00 48.00 94 LYS A N 1
ATOM 733 C CA . LYS A 1 94 ? -13.050 16.458 32.482 1.00 48.00 94 LYS A CA 1
ATOM 734 C C . LYS A 1 94 ? -13.540 17.824 32.938 1.00 48.00 94 LYS A C 1
ATOM 736 O O . LYS A 1 94 ? -12.768 18.780 32.941 1.00 48.00 94 LYS A O 1
ATOM 741 N N . GLU A 1 95 ? -14.813 17.912 33.292 1.00 52.34 95 GLU A N 1
ATOM 742 C CA . GLU A 1 95 ? -15.449 19.149 33.742 1.00 52.34 95 GLU A CA 1
ATOM 743 C C . GLU A 1 95 ? -15.989 18.925 35.161 1.00 52.34 95 GLU A C 1
ATOM 745 O O . GLU A 1 95 ? -16.674 17.942 35.431 1.00 52.34 95 GLU A O 1
ATOM 750 N N . ASN A 1 96 ? -15.601 19.785 36.110 1.00 47.56 96 ASN A N 1
ATOM 751 C CA . ASN A 1 96 ? -16.043 19.735 37.515 1.00 47.56 96 ASN A CA 1
ATOM 752 C C . ASN A 1 96 ? -15.869 18.377 38.232 1.00 47.56 96 ASN A C 1
ATOM 754 O O . ASN A 1 96 ? -16.703 17.971 39.035 1.00 47.56 96 ASN A O 1
ATOM 758 N N . GLY A 1 97 ? -14.770 17.666 37.960 1.00 59.16 97 GLY A N 1
ATOM 759 C CA . GLY A 1 97 ? -14.453 16.394 38.627 1.00 59.16 97 GLY A CA 1
ATOM 760 C C . GLY A 1 97 ? -15.228 15.183 38.101 1.00 59.16 97 GLY A C 1
ATOM 761 O O . GLY A 1 97 ? -14.948 14.068 38.533 1.00 59.16 97 GLY A O 1
ATOM 762 N N . GLN A 1 98 ? -16.123 15.385 37.135 1.00 51.66 98 GLN A N 1
ATOM 763 C CA . GLN A 1 98 ? -16.838 14.327 36.433 1.00 51.66 98 GLN A CA 1
ATOM 764 C C . GLN A 1 98 ? -16.227 14.158 35.039 1.00 51.66 98 GLN A C 1
ATOM 766 O O . GLN A 1 98 ? -15.872 15.133 34.368 1.00 51.66 98 GLN A O 1
ATOM 771 N N . THR A 1 99 ? -16.019 12.910 34.626 1.00 59.88 99 THR A N 1
ATOM 772 C CA . THR A 1 99 ? -15.453 12.616 33.306 1.00 59.88 99 THR A CA 1
ATOM 773 C C . THR A 1 99 ? -16.612 12.327 32.365 1.00 59.88 99 THR A C 1
ATOM 775 O O . THR A 1 99 ? -17.290 11.310 32.512 1.00 59.88 99 THR A O 1
ATOM 778 N N . LEU A 1 100 ? -16.860 13.245 31.431 1.00 57.56 100 LEU A N 1
ATOM 779 C CA . LEU A 1 100 ? -17.901 13.103 30.421 1.00 57.56 100 LEU A CA 1
ATOM 780 C C . LEU A 1 100 ? -17.281 12.515 29.153 1.00 57.56 100 LEU A C 1
ATOM 782 O O . LEU A 1 100 ? -16.295 13.042 28.622 1.00 57.56 100 LEU A O 1
ATOM 786 N N . ILE A 1 101 ? -17.860 11.414 28.680 1.00 59.44 101 ILE A N 1
ATOM 787 C CA . ILE A 1 101 ? -17.540 10.840 27.376 1.00 59.44 101 ILE A CA 1
ATOM 788 C C . ILE A 1 101 ? -18.596 11.339 26.400 1.00 59.44 101 ILE A C 1
ATOM 790 O O . ILE A 1 101 ? -19.756 10.931 26.455 1.00 59.44 101 ILE A O 1
ATOM 794 N N . GLU A 1 102 ? -18.180 12.226 25.502 1.00 56.47 102 GLU A N 1
ATOM 795 C CA . GLU A 1 102 ? -19.030 12.742 24.437 1.00 56.47 102 GLU A CA 1
ATOM 796 C C . GLU A 1 102 ? -18.707 11.994 23.141 1.00 56.47 102 GLU A C 1
ATOM 798 O O . GLU A 1 102 ? -17.649 12.184 22.533 1.00 56.47 102 GLU A O 1
ATOM 803 N N . VAL A 1 103 ? -19.621 11.119 22.715 1.00 57.44 103 VAL A N 1
ATOM 804 C CA . VAL A 1 103 ? -19.503 10.408 21.438 1.00 57.44 103 VAL A CA 1
ATOM 805 C C . VAL A 1 103 ? -20.248 11.221 20.388 1.00 57.44 103 VAL A C 1
ATOM 807 O O . VAL A 1 103 ? -21.445 11.050 20.141 1.00 57.44 103 VAL A O 1
ATOM 810 N N . LYS A 1 104 ? -19.517 12.152 19.771 1.00 52.22 104 LYS A N 1
ATOM 811 C CA . LYS A 1 104 ? -20.061 13.143 18.831 1.00 52.22 104 LYS A CA 1
ATOM 812 C C . LYS A 1 104 ? -20.736 12.522 17.598 1.00 52.22 104 LYS A C 1
ATOM 814 O O . LYS A 1 104 ? -21.607 13.153 17.013 1.00 52.22 104 LYS A O 1
ATOM 819 N N . SER A 1 105 ? -20.380 11.286 17.238 1.00 45.50 105 SER A N 1
ATOM 820 C CA . SER A 1 105 ? -20.993 10.531 16.133 1.00 45.50 105 SER A CA 1
ATOM 821 C C . SER A 1 105 ? -22.421 10.053 16.420 1.00 45.50 105 SER A C 1
ATOM 823 O O . SER A 1 105 ? -23.151 9.749 15.481 1.00 45.50 105 SER A O 1
ATOM 825 N N . LEU A 1 106 ? -22.834 10.008 17.691 1.00 51.34 106 LEU A N 1
ATOM 826 C CA . LEU A 1 106 ? -24.164 9.550 18.108 1.00 51.34 106 LEU A CA 1
ATOM 827 C C . LEU A 1 106 ? -24.980 10.638 18.823 1.00 51.34 106 LEU A C 1
ATOM 829 O O . LEU A 1 106 ? -26.161 10.435 19.082 1.00 51.34 106 LEU A O 1
ATOM 833 N N . GLY A 1 107 ? -24.378 11.794 19.134 1.00 47.22 107 GLY A N 1
ATOM 834 C CA . GLY A 1 107 ? -25.031 12.863 19.901 1.00 47.22 107 GLY A CA 1
ATOM 835 C C . GLY A 1 107 ? -25.300 12.484 21.362 1.00 47.22 107 GLY A C 1
ATOM 836 O O . GLY A 1 107 ? -26.162 13.078 22.004 1.00 47.22 107 GLY A O 1
ATOM 837 N N . LEU A 1 108 ? -24.585 11.480 21.875 1.00 50.75 108 LEU A N 1
ATOM 838 C CA . LEU A 1 108 ? -24.795 10.915 23.202 1.00 50.75 108 LEU A CA 1
ATOM 839 C C . LEU A 1 108 ? -23.624 11.301 24.111 1.00 50.75 108 LEU A C 1
ATOM 841 O O . LEU A 1 108 ? -22.455 11.115 23.763 1.00 50.75 108 LEU A O 1
ATOM 845 N N . SER A 1 109 ? -23.962 11.861 25.269 1.00 56.19 109 SER A N 1
ATOM 846 C CA . SER A 1 109 ? -23.023 12.247 26.319 1.00 56.19 109 SER A CA 1
ATOM 847 C C . SER A 1 109 ? -23.289 11.373 27.533 1.00 56.19 109 SER A C 1
ATOM 849 O O . SER A 1 109 ? -24.401 11.376 28.064 1.00 56.19 109 SER A O 1
ATOM 851 N N . TYR A 1 110 ? -22.285 10.601 27.939 1.00 60.53 110 TYR A N 1
ATOM 852 C CA . TYR A 1 110 ? -22.398 9.675 29.058 1.00 60.53 110 TYR A CA 1
ATOM 853 C C . TYR A 1 110 ? -21.466 10.086 30.190 1.00 60.53 110 TYR A C 1
ATOM 855 O O . TYR A 1 110 ? -20.280 10.363 29.983 1.00 60.53 110 TYR A O 1
ATOM 863 N N . ASN A 1 111 ? -22.018 10.108 31.401 1.00 66.31 111 ASN A N 1
ATOM 864 C CA . ASN A 1 111 ? -21.256 10.327 32.617 1.00 66.31 111 ASN A CA 1
ATOM 865 C C . ASN A 1 111 ? -20.649 9.000 33.077 1.00 66.31 111 ASN A C 1
ATOM 867 O O . ASN A 1 111 ? -21.360 8.020 33.299 1.00 66.31 111 ASN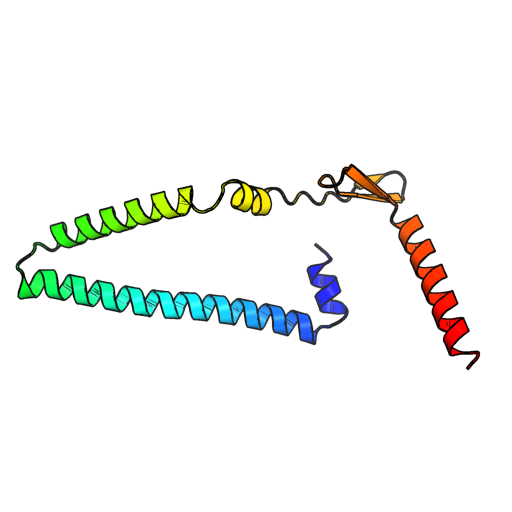 A O 1
ATOM 871 N N . LEU A 1 112 ? -19.326 8.964 33.213 1.00 63.28 112 LEU A N 1
ATOM 872 C CA . LEU A 1 112 ? -18.616 7.754 33.617 1.00 63.28 112 LEU A CA 1
ATOM 873 C C . LEU A 1 112 ? -18.972 7.280 35.029 1.00 63.28 112 LEU A C 1
ATOM 875 O O . LEU A 1 112 ? -18.889 6.082 35.285 1.00 63.28 112 LEU A O 1
ATOM 879 N N . ASN A 1 113 ? -19.384 8.179 35.927 1.00 69.88 113 ASN A N 1
ATOM 880 C CA . ASN A 1 113 ? -19.786 7.787 37.278 1.00 69.88 113 ASN A CA 1
ATOM 881 C C . ASN A 1 113 ? -21.089 6.980 37.257 1.00 69.88 113 ASN A C 1
ATOM 883 O O . ASN A 1 113 ? -21.167 5.937 37.901 1.00 69.88 113 ASN A O 1
ATOM 887 N N . ASP A 1 114 ? -22.058 7.417 36.454 1.00 70.62 114 ASP A N 1
ATOM 888 C CA . ASP A 1 114 ? -23.368 6.769 36.351 1.00 70.62 114 ASP A CA 1
ATOM 889 C C . ASP A 1 114 ? -23.241 5.376 35.714 1.00 70.62 114 ASP A C 1
ATOM 891 O O . ASP A 1 114 ? -23.863 4.413 36.162 1.00 70.62 114 ASP A O 1
ATOM 895 N N . LEU A 1 115 ? -22.370 5.238 34.705 1.00 68.62 115 LEU A N 1
ATOM 896 C CA . LEU A 1 115 ? -22.088 3.947 34.068 1.00 68.62 115 LEU A CA 1
ATOM 897 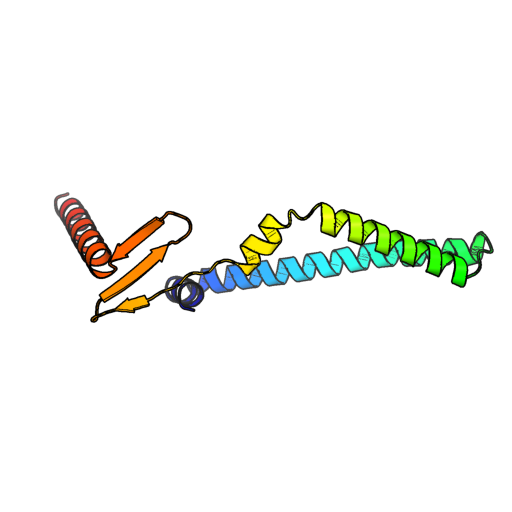C C . LEU A 1 115 ? -21.405 2.964 35.027 1.00 68.62 115 LEU A C 1
ATOM 899 O O . LEU A 1 115 ? -21.692 1.768 34.991 1.00 68.62 115 LEU A O 1
ATOM 903 N N . PHE A 1 116 ? -20.514 3.459 35.888 1.00 64.25 116 PHE A N 1
ATOM 904 C CA . PHE A 1 116 ? -19.817 2.629 36.869 1.00 64.25 116 PHE A CA 1
ATOM 905 C C . PHE A 1 116 ? -20.763 2.138 37.970 1.00 64.25 116 PHE A C 1
ATOM 907 O O . PHE A 1 116 ? -20.692 0.983 38.388 1.00 64.25 116 PHE A O 1
ATOM 914 N N . GLU A 1 117 ? -21.685 2.995 38.408 1.00 72.06 117 GLU A N 1
ATOM 915 C CA . GLU A 1 117 ? -22.708 2.644 39.392 1.00 72.06 117 GLU A CA 1
ATOM 916 C C . GLU A 1 117 ? -23.698 1.610 38.833 1.00 72.06 117 GLU A C 1
ATOM 918 O O . GLU A 1 117 ? -24.036 0.639 39.514 1.00 72.06 117 GLU A O 1
ATOM 923 N N . GLN A 1 118 ? -24.088 1.746 37.562 1.00 71.94 118 GLN A N 1
ATOM 924 C CA . GLN A 1 118 ? -24.957 0.782 36.886 1.00 71.94 118 GLN A CA 1
ATOM 925 C C . GLN A 1 118 ? -24.296 -0.599 36.734 1.00 71.94 118 GLN A C 1
ATOM 927 O O . GLN A 1 118 ? -24.917 -1.609 37.064 1.00 71.94 118 GLN A O 1
ATOM 932 N N . LEU A 1 119 ? -23.025 -0.647 36.323 1.00 67.75 119 LEU A N 1
ATOM 933 C CA . LEU A 1 119 ? -22.250 -1.890 36.204 1.00 67.75 119 LEU A CA 1
ATOM 934 C C . LEU A 1 119 ? -22.047 -2.589 37.552 1.00 67.75 119 LEU A C 1
ATOM 936 O O . LEU A 1 119 ? -22.172 -3.809 37.642 1.00 67.75 119 LEU A O 1
ATOM 940 N N . ASN A 1 120 ? -21.757 -1.828 38.609 1.00 72.00 120 ASN A N 1
ATOM 941 C CA . ASN A 1 120 ? -21.534 -2.399 39.935 1.00 72.00 120 ASN A CA 1
ATOM 942 C C . ASN A 1 120 ? -22.816 -3.033 40.507 1.00 72.00 120 ASN A C 1
ATOM 944 O O . ASN A 1 120 ? -22.766 -4.116 41.088 1.00 72.00 120 ASN A O 1
ATOM 948 N N . ASN A 1 121 ? -23.970 -2.400 40.286 1.00 72.25 121 ASN A N 1
ATOM 949 C CA . ASN A 1 121 ? -25.263 -2.946 40.703 1.00 72.25 121 ASN A CA 1
ATOM 950 C C . ASN A 1 121 ? -25.654 -4.198 39.898 1.00 72.25 121 ASN A C 1
ATOM 952 O O . ASN A 1 121 ? -26.220 -5.139 40.453 1.00 72.25 121 ASN A O 1
ATOM 956 N N . GLU A 1 122 ? -25.325 -4.240 38.605 1.00 71.06 122 GLU A N 1
ATOM 957 C CA . GLU A 1 122 ? -25.627 -5.384 37.741 1.00 71.06 122 GLU A CA 1
ATOM 958 C C . GLU A 1 122 ? -24.775 -6.613 38.104 1.00 71.06 122 GLU A C 1
ATOM 960 O O . GLU A 1 122 ? -25.308 -7.716 38.238 1.00 71.06 122 GLU A O 1
ATOM 965 N N . GLN A 1 123 ? -23.482 -6.417 38.390 1.00 63.97 123 GLN A N 1
ATOM 966 C CA . GLN A 1 123 ? -22.601 -7.506 38.827 1.00 63.97 123 GLN A CA 1
ATOM 967 C C . GLN A 1 123 ? -22.956 -8.047 40.214 1.00 63.97 123 GLN A C 1
ATOM 969 O O . GLN A 1 123 ? -22.889 -9.257 40.433 1.00 63.97 123 GLN A O 1
ATOM 974 N N . GLN A 1 124 ? -23.371 -7.192 41.152 1.00 61.69 124 GLN A N 1
ATOM 975 C CA . GLN A 1 124 ? -23.811 -7.662 42.469 1.00 61.69 124 GLN A CA 1
ATOM 976 C C . GLN A 1 124 ? -25.060 -8.544 42.376 1.00 61.69 124 GLN A C 1
ATOM 978 O O . GLN A 1 124 ? -25.147 -9.561 43.064 1.00 61.69 124 GLN A O 1
ATOM 983 N N . HIS A 1 125 ? -25.984 -8.216 41.473 1.00 63.50 125 HIS A N 1
ATOM 984 C CA . HIS A 1 125 ? -27.202 -8.997 41.286 1.00 63.50 125 HIS A CA 1
ATOM 985 C C . HIS A 1 125 ? -26.952 -10.343 40.581 1.00 63.50 125 HIS A C 1
ATOM 987 O O . HIS A 1 125 ? -27.644 -11.333 40.839 1.00 63.50 125 HIS A O 1
ATOM 993 N N . GLU A 1 126 ? -25.942 -10.406 39.710 1.00 69.94 126 GLU A N 1
ATOM 994 C CA . GLU A 1 126 ? -25.515 -11.652 39.068 1.00 69.94 126 GLU A CA 1
ATOM 995 C C . GLU A 1 126 ? -24.791 -12.586 40.055 1.00 69.94 126 GLU A C 1
ATOM 997 O O . GLU A 1 126 ? -25.019 -13.797 40.050 1.00 69.94 126 GLU A O 1
ATOM 1002 N N . LEU A 1 127 ? -23.988 -12.021 40.962 1.00 63.28 127 LEU A N 1
ATOM 1003 C CA . LEU A 1 127 ? -23.286 -12.767 42.010 1.00 63.28 127 LEU A CA 1
ATOM 1004 C C . LEU A 1 127 ? -24.237 -13.339 43.075 1.00 63.28 127 LEU A C 1
ATOM 1006 O O . LEU A 1 127 ? -24.039 -14.477 43.504 1.00 63.28 127 LEU A O 1
ATOM 1010 N N . GLU A 1 128 ? -25.292 -12.615 43.464 1.00 61.91 128 GLU A N 1
ATOM 1011 C CA . GLU A 1 128 ? -26.326 -13.141 44.375 1.00 61.91 128 GLU A CA 1
ATOM 1012 C C . GLU A 1 128 ? -27.068 -14.343 43.773 1.00 61.91 128 GLU A C 1
ATOM 1014 O O . GLU A 1 128 ? -27.239 -15.363 44.443 1.00 61.91 128 GLU A O 1
ATOM 1019 N N . LYS A 1 129 ? -27.426 -14.287 42.483 1.00 68.69 129 LYS A N 1
ATOM 1020 C CA . LYS A 1 129 ? -28.091 -15.405 41.786 1.00 68.69 129 LYS A CA 1
ATOM 1021 C C . LYS A 1 129 ? -27.238 -16.668 41.686 1.00 68.69 129 LYS A C 1
ATOM 1023 O O . LYS A 1 129 ? -27.789 -17.761 41.560 1.00 68.69 129 LYS A O 1
ATOM 1028 N N . LEU A 1 130 ? -25.912 -16.533 41.697 1.00 67.31 130 LEU A N 1
ATOM 1029 C CA . LEU A 1 130 ? -24.986 -17.667 41.662 1.00 67.31 130 LEU A CA 1
ATOM 1030 C C . LEU A 1 130 ? -24.746 -18.289 43.043 1.00 67.31 130 LEU A C 1
ATOM 1032 O O . LEU A 1 130 ? -24.353 -19.451 43.106 1.00 67.31 130 LEU A O 1
ATOM 1036 N N . LEU A 1 131 ? -24.986 -17.545 44.126 1.00 61.53 131 LEU A N 1
ATOM 1037 C CA . LEU A 1 131 ? -24.854 -18.029 45.505 1.00 61.53 131 LEU A CA 1
ATOM 1038 C C . LEU A 1 131 ? -26.140 -18.667 46.057 1.00 61.53 131 LEU A C 1
ATOM 1040 O O . LEU A 1 131 ? -26.071 -19.386 47.051 1.00 61.53 131 LEU A O 1
ATOM 1044 N N . GLU A 1 132 ? -27.294 -18.444 45.420 1.00 62.66 132 GLU A N 1
ATOM 1045 C CA . GLU A 1 132 ? -28.595 -19.008 45.825 1.00 62.66 132 GLU A CA 1
ATOM 1046 C C . GLU A 1 132 ? -28.939 -20.359 45.146 1.00 62.66 132 GLU A C 1
ATOM 1048 O O . GLU A 1 132 ? -30.077 -20.826 45.225 1.00 62.66 132 GLU A O 1
ATOM 1053 N N . LYS A 1 133 ? -27.977 -21.007 44.472 1.00 47.84 133 LYS A N 1
ATOM 1054 C CA . LYS A 1 133 ? -28.156 -22.289 43.764 1.00 47.84 133 LYS A CA 1
ATOM 1055 C C . LYS A 1 133 ? -27.260 -23.390 44.321 1.00 47.84 133 LYS A C 1
ATOM 1057 O O . LYS A 1 133 ? -27.747 -24.542 44.381 1.00 47.84 133 LYS A O 1
#

Foldseek 3Di:
DPPLVVVCVVCVPVSVVVVVVVVVVVVVVVVVVVVVVVVLVVVLVCCCPPVVDDNVVSVVVVVVVVVVVVVCVVVVPPVVVVVVVVVPPFDFDQDPNWIWGQPVVVRDIDTPVVVVVVVVVVVVVVVVVVVVD

Sequence (133 aa):
MDVLSQLATDYPIWSILFVAIAVMFVISIVRSLFKMAMVVVVIGLVLVVFFDFEPTEVMDKGKEFVHTGKDVLENSISSDLLKALSEENFSIKKENGQTLIEVKSLGLSYNLNDLFEQLNNEQQHELEKLLEK

Radius of gyration: 27.01 Å; chains: 1; bounding box: 44×42×75 Å